Protein AF-W2SQZ9-F1 (afdb_monomer_lite)

InterPro domains:
  IPR019426 7TM GPCR, serpentine receptor class v (Srv) [PF10323] (13-119)

Sequence (123 aa):
MGTLPYGQLVMSLYSWISMIVYIRLVCKLLKQRKSTVHFKSSYYTLFLLQFIADFYVFIFVEFIMRPRKFNYFNLFTEDMQAYALFSVSNVVISRGILSSGHVVIALNRFSVFYAPMKQEQVV

Organism: Necator americanus (NCBI:txid51031)

Radius of gyration: 19.29 Å; chains: 1; bounding box: 45×26×60 Å

Foldseek 3Di:
DDDDPPVVVVVLVVLVVLLVVLVVVLVVLVVVVVVDVVSVDPLVVLVNQLSVLVNVVSCCCNPQVVCVVVVPPVPDDDPCPVSVCVSVVVVVVSVVSNVVSVVVSVVVVVCCVVCVPVRVVVD

Secondary structure (DSSP, 8-state):
-----HHHHHHHHHHHHHHHHHHHHHHHHHHHHHH-GGGGSHHHHHHHHHHHHHHHHHHHIIIIIHHHHTTGGG---S--HHHHHHHHHHHHHHHHHHHHHHHHHHHHHHHHHH-GGGSGGG-

Structure (mmCIF, N/CA/C/O backbone):
data_AF-W2SQZ9-F1
#
_entry.id   AF-W2SQZ9-F1
#
loop_
_atom_site.group_PDB
_atom_site.id
_atom_site.type_symbol
_atom_site.label_atom_id
_atom_site.label_alt_id
_atom_site.label_comp_id
_atom_site.label_asym_id
_atom_site.label_entity_id
_atom_site.label_seq_id
_atom_site.pdbx_PDB_ins_code
_atom_site.Cartn_x
_atom_site.Cartn_y
_atom_site.Cartn_z
_atom_site.occupancy
_atom_site.B_iso_or_equiv
_atom_site.auth_seq_id
_atom_site.auth_comp_id
_atom_site.auth_asym_id
_atom_site.auth_atom_id
_atom_site.pdbx_PDB_model_num
ATOM 1 N N . MET A 1 1 ? 7.812 1.282 -31.329 1.00 41.94 1 MET A N 1
ATOM 2 C CA . MET A 1 1 ? 6.900 1.308 -30.164 1.00 41.94 1 MET A CA 1
ATOM 3 C C . MET A 1 1 ? 6.876 -0.091 -29.571 1.00 41.94 1 MET A C 1
ATOM 5 O O . MET A 1 1 ? 6.330 -0.988 -30.196 1.00 41.94 1 MET A O 1
ATOM 9 N N . GLY A 1 2 ? 7.584 -0.312 -28.460 1.00 51.31 2 GLY A N 1
ATOM 10 C CA . GLY A 1 2 ? 7.696 -1.639 -27.849 1.00 51.31 2 GLY A CA 1
ATOM 11 C C . GLY A 1 2 ? 6.351 -2.083 -27.283 1.00 51.31 2 GLY A C 1
ATOM 12 O O . GLY A 1 2 ? 5.740 -1.357 -26.502 1.00 51.31 2 GLY A O 1
ATOM 13 N N . THR A 1 3 ? 5.874 -3.252 -27.694 1.00 59.09 3 THR A N 1
ATOM 14 C CA . THR A 1 3 ? 4.669 -3.874 -27.142 1.00 59.09 3 THR A CA 1
ATOM 15 C C . THR A 1 3 ? 4.878 -4.111 -25.647 1.00 59.09 3 THR A C 1
ATOM 17 O O . THR A 1 3 ? 5.703 -4.941 -25.261 1.00 59.09 3 THR A O 1
ATOM 20 N N . LEU A 1 4 ? 4.165 -3.367 -24.797 1.00 62.66 4 LEU A N 1
ATOM 21 C CA . LEU A 1 4 ? 4.140 -3.629 -23.359 1.00 62.66 4 LEU A CA 1
ATOM 22 C C . LEU A 1 4 ? 3.673 -5.079 -23.133 1.00 62.66 4 LEU A C 1
ATOM 24 O O . LEU A 1 4 ? 2.617 -5.450 -23.650 1.00 62.66 4 LEU A O 1
ATOM 28 N N . PRO A 1 5 ? 4.412 -5.906 -22.371 1.00 78.00 5 PRO A N 1
ATOM 29 C CA . PRO A 1 5 ?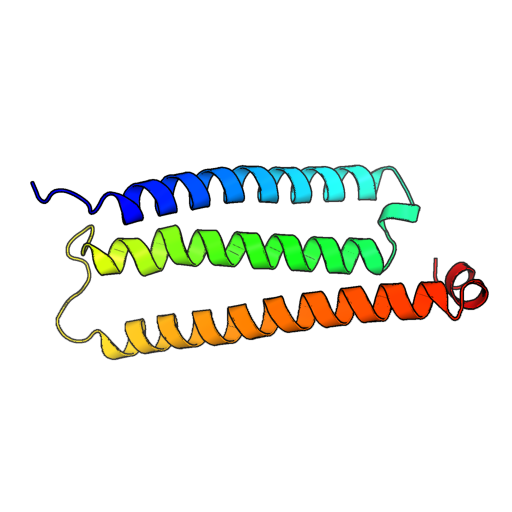 3.991 -7.267 -22.069 1.00 78.00 5 PRO A CA 1
ATOM 30 C C . PRO A 1 5 ? 2.597 -7.252 -21.439 1.00 78.00 5 PRO A C 1
ATOM 32 O O . PRO A 1 5 ? 2.381 -6.536 -20.459 1.00 78.00 5 PRO A O 1
ATOM 35 N N . TYR A 1 6 ? 1.668 -8.058 -21.962 1.00 75.31 6 TYR A N 1
ATOM 36 C CA . TYR A 1 6 ? 0.272 -8.108 -21.498 1.00 75.31 6 TYR A CA 1
ATOM 37 C C . TYR A 1 6 ? 0.150 -8.230 -19.971 1.00 75.31 6 TYR A C 1
ATOM 39 O O . TYR A 1 6 ? -0.659 -7.537 -19.354 1.00 75.31 6 TYR A O 1
ATOM 47 N N . GLY A 1 7 ? 1.020 -9.023 -19.334 1.00 77.75 7 GLY A N 1
ATOM 48 C CA . GLY A 1 7 ? 1.047 -9.161 -17.875 1.00 77.75 7 GLY A CA 1
ATOM 49 C C . GLY A 1 7 ? 1.288 -7.843 -17.126 1.00 77.75 7 GLY A C 1
ATOM 50 O O . GLY A 1 7 ? 0.747 -7.637 -16.046 1.00 77.75 7 GLY A O 1
ATOM 51 N N . GLN A 1 8 ? 2.040 -6.900 -17.695 1.00 76.38 8 GLN A N 1
ATOM 52 C CA . GLN A 1 8 ? 2.289 -5.604 -17.056 1.00 76.38 8 GLN A CA 1
ATOM 53 C C . GLN A 1 8 ? 1.104 -4.650 -17.167 1.00 76.38 8 GLN A C 1
ATOM 55 O O . GLN A 1 8 ? 0.899 -3.839 -16.260 1.00 76.38 8 GLN A O 1
ATOM 60 N N . LEU A 1 9 ? 0.330 -4.754 -18.247 1.00 79.44 9 LEU A N 1
ATOM 61 C CA . LEU A 1 9 ? -0.893 -3.981 -18.435 1.00 79.44 9 LEU A CA 1
ATOM 62 C C . LEU A 1 9 ? -1.962 -4.442 -17.438 1.00 79.44 9 LEU A C 1
ATOM 64 O O . LEU A 1 9 ? -2.522 -3.615 -16.721 1.00 79.44 9 LEU A O 1
ATOM 68 N N . VAL A 1 10 ? -2.135 -5.759 -17.287 1.00 84.50 10 VAL A N 1
ATOM 69 C CA . VAL A 1 10 ? -3.019 -6.351 -16.267 1.00 84.50 10 VAL A CA 1
ATOM 70 C C . VAL A 1 10 ? -2.607 -5.913 -14.859 1.00 84.50 10 VAL A C 1
ATOM 72 O O . VAL A 1 10 ? -3.445 -5.450 -14.090 1.00 84.50 10 VAL A O 1
ATOM 75 N N . MET A 1 11 ? -1.310 -5.965 -14.535 1.00 82.06 11 MET A N 1
ATOM 76 C CA . MET A 1 11 ? -0.809 -5.518 -13.229 1.00 82.06 11 MET A CA 1
ATOM 77 C C . MET A 1 11 ? -0.997 -4.011 -12.995 1.00 82.06 11 MET A C 1
ATOM 79 O O . MET A 1 11 ? -1.153 -3.594 -11.853 1.00 82.06 11 MET A O 1
ATOM 83 N N . SER A 1 12 ? -0.966 -3.177 -14.044 1.00 82.94 12 SER A N 1
ATOM 84 C CA . SER A 1 12 ? -1.277 -1.739 -13.923 1.00 82.94 12 SER A CA 1
ATOM 85 C C . SER A 1 12 ? -2.742 -1.535 -13.593 1.00 82.94 12 SER A C 1
ATOM 87 O O . SER A 1 12 ? -3.054 -0.918 -12.581 1.00 82.94 12 SER A O 1
ATOM 89 N N . LEU A 1 13 ? -3.638 -2.123 -14.388 1.00 87.94 13 LEU A N 1
ATOM 90 C CA . LEU A 1 13 ? -5.075 -2.020 -14.156 1.00 87.94 13 LEU A CA 1
ATOM 91 C C . LEU A 1 13 ? -5.445 -2.498 -12.750 1.00 87.94 13 LEU A C 1
ATOM 93 O O . LEU A 1 13 ? -6.178 -1.808 -12.046 1.00 87.94 13 LEU A O 1
ATOM 97 N N . TYR A 1 14 ? -4.874 -3.623 -12.313 1.00 88.75 14 TYR A N 1
ATOM 98 C CA . TYR A 1 14 ? -5.036 -4.117 -10.950 1.00 88.75 14 TYR A CA 1
ATOM 99 C C . TYR A 1 14 ? -4.574 -3.088 -9.908 1.00 88.75 14 TYR A C 1
ATOM 101 O O . TYR A 1 14 ? -5.348 -2.741 -9.023 1.00 88.75 14 TYR A O 1
ATOM 109 N N . SER A 1 15 ? -3.358 -2.546 -10.048 1.00 87.00 15 SER A N 1
ATOM 110 C CA . SER A 1 15 ? -2.796 -1.538 -9.134 1.00 87.00 15 SER A CA 1
ATOM 111 C C . SER A 1 15 ? -3.697 -0.304 -8.995 1.00 87.00 15 SER A C 1
ATOM 113 O O . SER A 1 15 ? -4.041 0.102 -7.884 1.00 87.00 15 SER A O 1
ATOM 115 N N . TRP A 1 16 ? -4.167 0.247 -10.118 1.00 88.50 16 TRP A N 1
ATOM 116 C CA . TRP A 1 16 ? -5.051 1.414 -10.135 1.00 88.50 16 TRP A CA 1
ATOM 117 C C . TRP A 1 16 ? -6.414 1.135 -9.495 1.00 88.50 16 TRP A C 1
ATOM 119 O O . TRP A 1 16 ? -6.899 1.940 -8.696 1.00 88.50 16 TRP A O 1
ATOM 129 N N . ILE A 1 17 ? -7.024 -0.015 -9.800 1.00 92.25 17 ILE A N 1
ATOM 130 C CA . ILE A 1 17 ? -8.295 -0.422 -9.188 1.00 92.25 17 ILE A CA 1
ATOM 131 C C . ILE A 1 17 ? -8.114 -0.604 -7.677 1.00 92.25 17 ILE A C 1
ATOM 133 O O . ILE A 1 17 ? -8.903 -0.065 -6.898 1.00 92.25 17 ILE A O 1
ATOM 137 N N . SER A 1 18 ? -7.057 -1.299 -7.250 1.00 90.44 18 SER A N 1
ATOM 138 C CA . SER A 1 18 ? -6.732 -1.495 -5.837 1.00 90.44 18 SER A CA 1
ATOM 139 C C . SER A 1 18 ? -6.544 -0.161 -5.116 1.00 90.44 18 SER A C 1
ATOM 141 O O . SER A 1 18 ? -7.158 0.050 -4.073 1.00 90.44 18 SER A O 1
ATOM 143 N N . MET A 1 19 ? -5.789 0.782 -5.686 1.00 90.44 19 MET A N 1
ATOM 144 C CA . MET A 1 19 ? -5.612 2.127 -5.124 1.00 90.44 19 MET A CA 1
ATOM 145 C C . MET A 1 19 ? -6.944 2.853 -4.889 1.00 90.44 19 MET A C 1
ATOM 147 O O . MET A 1 19 ? -7.149 3.434 -3.822 1.00 90.44 19 MET A O 1
ATOM 151 N N . ILE A 1 20 ? -7.875 2.786 -5.849 1.00 92.75 20 ILE A N 1
ATOM 152 C CA . ILE A 1 20 ? -9.213 3.389 -5.726 1.00 92.75 20 ILE A CA 1
ATOM 153 C C . ILE A 1 20 ? -10.031 2.713 -4.615 1.00 92.75 20 ILE A C 1
ATOM 155 O O . ILE A 1 20 ? -10.793 3.370 -3.900 1.00 92.75 20 ILE A O 1
ATOM 159 N N . VAL A 1 21 ? -9.896 1.399 -4.447 1.00 92.69 21 VAL A N 1
ATOM 160 C CA . VAL A 1 21 ? -10.571 0.671 -3.367 1.00 92.69 21 VAL A CA 1
ATOM 161 C C . VAL A 1 21 ? -9.991 1.068 -2.008 1.00 92.69 21 VAL A C 1
ATOM 163 O O . VAL A 1 21 ? -10.752 1.451 -1.116 1.00 92.69 21 VAL A O 1
ATOM 166 N N . TYR A 1 22 ? -8.665 1.061 -1.858 1.00 90.44 22 TYR A N 1
ATOM 167 C CA . TYR A 1 22 ? -7.997 1.412 -0.604 1.00 90.44 22 TYR A CA 1
ATOM 168 C C . TYR A 1 22 ? -8.277 2.852 -0.177 1.00 90.44 22 TYR A C 1
ATOM 170 O O . TYR A 1 22 ? -8.638 3.081 0.978 1.00 90.44 22 TYR A O 1
ATOM 178 N N . ILE A 1 23 ? -8.219 3.822 -1.096 1.00 91.06 23 ILE A N 1
ATOM 179 C CA . ILE A 1 23 ? -8.521 5.219 -0.755 1.00 91.06 23 ILE A CA 1
ATOM 180 C C . ILE A 1 23 ? -9.977 5.379 -0.294 1.00 91.06 23 ILE A C 1
ATOM 182 O O . ILE A 1 23 ? -10.247 6.076 0.684 1.00 91.06 23 ILE A O 1
ATOM 186 N N . ARG A 1 24 ? -10.927 4.666 -0.919 1.00 91.81 24 ARG A N 1
ATOM 187 C CA . ARG A 1 24 ? -12.332 4.667 -0.484 1.00 91.81 24 ARG A CA 1
ATOM 188 C C . ARG A 1 24 ? -12.503 4.058 0.905 1.00 91.81 24 ARG A C 1
ATOM 190 O O . ARG A 1 24 ? -13.274 4.605 1.694 1.00 91.81 24 ARG A O 1
ATOM 197 N N . LEU A 1 25 ? -11.799 2.969 1.216 1.00 88.62 25 LEU A N 1
ATOM 198 C CA . LEU A 1 25 ? -11.821 2.348 2.544 1.00 88.62 25 LEU A CA 1
ATOM 199 C C . LEU A 1 25 ? -11.267 3.294 3.613 1.00 88.62 25 LEU A C 1
ATOM 201 O O . LEU A 1 25 ? -11.927 3.512 4.630 1.00 88.62 25 LEU A O 1
ATOM 205 N N . VAL A 1 26 ? -10.119 3.922 3.350 1.00 89.69 26 VAL A N 1
ATOM 206 C CA . VAL A 1 26 ? -9.501 4.914 4.243 1.00 89.69 26 VAL A CA 1
ATOM 207 C C . VAL A 1 26 ? -10.452 6.089 4.480 1.00 89.69 26 VAL A C 1
ATOM 209 O O . VAL A 1 26 ? -10.749 6.421 5.629 1.00 89.69 26 VAL A O 1
ATOM 212 N N . CYS A 1 27 ? -11.014 6.681 3.422 1.00 89.38 27 CYS A N 1
ATOM 213 C CA . CYS A 1 27 ? -11.960 7.790 3.550 1.00 89.38 27 CYS A CA 1
ATOM 214 C C . CYS A 1 27 ? -13.223 7.400 4.331 1.00 89.38 27 CYS A C 1
ATOM 216 O O . CYS A 1 27 ? -13.681 8.174 5.177 1.00 89.38 27 CYS A O 1
ATOM 218 N N . LYS A 1 28 ? -13.795 6.213 4.079 1.00 88.38 28 LYS A N 1
ATOM 219 C CA . LYS A 1 28 ? -14.982 5.747 4.811 1.00 88.38 28 LYS A CA 1
ATOM 220 C C . LYS A 1 28 ? -14.688 5.527 6.290 1.00 88.38 28 LYS A C 1
ATOM 222 O O . LYS A 1 28 ? -15.463 6.009 7.113 1.00 88.38 28 LYS A O 1
ATOM 227 N N . LEU A 1 29 ? -13.567 4.890 6.627 1.00 85.44 29 LEU A N 1
ATOM 228 C CA . LEU A 1 29 ? -13.160 4.682 8.017 1.00 85.44 29 LEU A CA 1
ATOM 229 C C . LEU A 1 29 ? -12.910 6.007 8.741 1.00 85.44 29 LEU A C 1
ATOM 231 O O . LEU A 1 29 ? -13.408 6.202 9.848 1.00 85.44 29 LEU A O 1
ATOM 235 N N . LEU A 1 30 ? -12.216 6.956 8.107 1.00 85.50 30 LEU A N 1
ATOM 236 C CA . LEU A 1 30 ? -11.986 8.285 8.680 1.00 85.50 30 LEU A CA 1
ATOM 237 C C . LEU A 1 30 ? -13.295 9.052 8.910 1.00 85.50 30 LEU A C 1
ATOM 239 O O . LEU A 1 30 ? -13.455 9.703 9.944 1.00 85.50 30 LEU A O 1
ATOM 243 N N . LYS A 1 31 ? -14.252 8.957 7.978 1.00 86.19 31 LYS A N 1
ATOM 244 C CA . LYS A 1 31 ? -15.575 9.581 8.123 1.00 86.19 31 LYS A CA 1
ATOM 245 C C . LYS A 1 31 ? -16.384 8.928 9.248 1.00 86.19 31 LYS A C 1
ATOM 247 O O . LYS A 1 31 ? -16.958 9.638 10.069 1.00 86.19 31 LYS A O 1
ATOM 252 N N . GLN A 1 32 ? -16.393 7.598 9.325 1.00 82.19 32 GLN A N 1
ATOM 253 C CA . GLN A 1 32 ? -17.114 6.850 10.362 1.00 82.19 32 GLN A CA 1
ATOM 254 C C . GLN A 1 32 ? -16.510 7.050 11.758 1.00 82.19 32 GLN A C 1
ATOM 256 O O . GLN A 1 32 ? -17.251 7.153 12.733 1.00 82.19 32 GLN A O 1
ATOM 261 N N . ARG A 1 33 ? -15.189 7.240 11.863 1.00 80.00 33 ARG A N 1
ATOM 262 C CA . ARG A 1 33 ? -14.507 7.546 13.132 1.00 80.00 33 ARG A CA 1
ATOM 263 C C . ARG A 1 33 ? -14.968 8.859 13.773 1.00 80.00 33 ARG A C 1
ATOM 265 O O . ARG A 1 33 ? -14.930 8.984 14.996 1.00 80.00 33 ARG A O 1
ATOM 272 N N . LYS A 1 34 ? -15.407 9.835 12.970 1.00 77.38 34 LYS A N 1
ATOM 273 C CA . LYS A 1 34 ? -15.970 11.097 13.480 1.00 77.38 34 LYS A CA 1
ATOM 274 C C . LYS A 1 34 ? -17.385 10.929 14.037 1.00 77.38 34 LYS A C 1
ATOM 276 O O . LYS A 1 34 ? -17.767 11.687 14.917 1.00 77.38 34 LYS A O 1
ATOM 281 N N . SER A 1 35 ? -18.140 9.952 13.536 1.00 76.81 35 SER A N 1
ATOM 282 C CA . SER A 1 35 ? -19.563 9.788 13.853 1.00 76.81 35 SER A CA 1
ATOM 283 C C . SER A 1 35 ? -19.848 8.719 14.909 1.00 76.81 35 SER A C 1
ATOM 285 O O . SER A 1 35 ? -20.909 8.760 15.523 1.00 76.81 35 SER A O 1
ATOM 287 N N . THR A 1 36 ? -18.957 7.745 15.112 1.00 72.44 36 THR A N 1
ATOM 288 C CA . THR A 1 36 ? -19.260 6.558 15.925 1.00 72.44 36 THR A CA 1
ATOM 289 C C . THR A 1 36 ? -18.077 6.180 16.815 1.00 72.44 36 THR A C 1
ATOM 291 O O . THR A 1 36 ? -16.973 5.934 16.330 1.00 72.44 36 THR A O 1
ATOM 294 N N . VAL A 1 37 ? -18.311 6.090 18.129 1.00 66.69 37 VAL A N 1
ATOM 295 C CA . VAL A 1 37 ? -17.270 5.829 19.146 1.00 66.69 37 VAL A CA 1
ATOM 296 C C . VAL A 1 37 ? -16.606 4.458 18.960 1.00 66.69 37 VAL A C 1
ATOM 298 O O . VAL A 1 37 ? -15.394 4.347 19.100 1.00 66.69 37 VAL A O 1
ATOM 301 N N . HIS A 1 38 ? -17.349 3.437 18.522 1.00 63.03 38 HIS A N 1
ATOM 302 C CA . HIS A 1 38 ? -16.804 2.090 18.287 1.00 63.03 38 HIS A CA 1
ATOM 303 C C . HIS A 1 38 ? -15.694 2.055 17.220 1.00 63.03 38 HIS A C 1
ATOM 305 O O . HIS A 1 38 ? -14.776 1.239 17.300 1.00 63.03 38 HIS A O 1
ATOM 311 N N . PHE A 1 39 ? -15.715 2.981 16.253 1.00 63.53 39 PHE A N 1
ATOM 312 C CA . PHE A 1 39 ? -14.678 3.093 15.221 1.00 63.53 39 PHE A CA 1
ATOM 313 C C . PHE A 1 39 ? -13.386 3.759 15.719 1.00 63.53 39 PHE A C 1
ATOM 315 O O . PHE A 1 39 ? -12.404 3.820 14.980 1.00 63.53 39 PHE A O 1
ATOM 322 N N . LYS A 1 40 ? -13.351 4.246 16.968 1.00 66.75 40 LYS A N 1
ATOM 323 C CA . LYS A 1 40 ? -12.119 4.713 17.623 1.00 66.75 40 LYS A CA 1
ATOM 324 C C . LYS A 1 40 ? -11.328 3.585 18.288 1.00 66.75 40 LYS A C 1
ATOM 326 O O . LYS A 1 40 ? -10.200 3.836 18.701 1.00 66.75 40 LYS A O 1
ATOM 331 N N . SER A 1 41 ? -11.882 2.372 18.354 1.00 73.12 41 SER A N 1
ATOM 332 C CA . SER A 1 41 ? -11.207 1.209 18.932 1.00 73.12 41 SER A CA 1
ATOM 333 C C . SER A 1 41 ? -9.835 0.957 18.288 1.00 73.12 41 SER A C 1
ATOM 335 O O . SER A 1 41 ? -9.626 1.201 17.092 1.00 73.12 41 SER A O 1
ATOM 337 N N . SER A 1 42 ? -8.909 0.416 19.086 1.00 74.25 42 SER A N 1
ATOM 338 C CA . SER A 1 42 ? -7.560 0.010 18.664 1.00 74.25 42 SER A CA 1
ATOM 339 C C . SER A 1 42 ? -7.587 -0.856 17.394 1.00 74.25 42 SER A C 1
ATOM 341 O O . SER A 1 42 ? -6.775 -0.678 16.488 1.00 74.25 42 SER A O 1
ATOM 343 N N . TYR A 1 43 ? -8.613 -1.702 17.252 1.00 78.88 43 TYR A N 1
ATOM 344 C CA . TYR A 1 43 ? -8.831 -2.5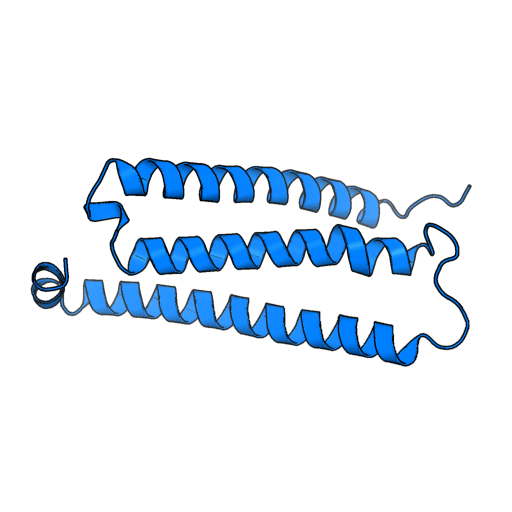27 16.064 1.00 78.88 43 TYR A CA 1
ATOM 345 C C . TYR A 1 43 ? -8.937 -1.717 14.763 1.00 78.88 43 TYR A C 1
ATOM 347 O O . TYR A 1 43 ? -8.192 -1.964 13.817 1.00 78.88 43 TYR A O 1
ATOM 355 N N . TYR A 1 44 ? -9.815 -0.713 14.711 1.00 80.00 44 TYR A N 1
ATOM 356 C CA . TYR A 1 44 ? -10.007 0.092 13.501 1.00 80.00 44 TYR A CA 1
ATOM 357 C C . TYR A 1 44 ? -8.811 0.999 13.202 1.00 80.00 44 TYR A C 1
ATOM 359 O O . TYR A 1 44 ? -8.561 1.317 12.041 1.00 80.00 44 TYR A O 1
ATOM 367 N N . THR A 1 45 ? -8.040 1.369 14.228 1.00 81.94 45 THR A N 1
ATOM 368 C CA . THR A 1 45 ? -6.783 2.109 14.053 1.00 81.94 45 THR A CA 1
ATOM 369 C C . THR A 1 45 ? -5.713 1.239 13.389 1.00 81.94 45 THR A C 1
ATOM 371 O O . THR A 1 45 ? -5.066 1.694 12.448 1.00 81.94 45 THR A O 1
ATOM 374 N N . LEU A 1 46 ? -5.577 -0.026 13.801 1.00 84.44 46 LEU A N 1
ATOM 375 C CA . LEU A 1 46 ? -4.671 -0.987 13.159 1.00 84.44 46 LEU A CA 1
ATOM 376 C C . LEU A 1 46 ? -5.081 -1.283 11.709 1.00 84.44 46 LEU A C 1
ATOM 378 O O . LEU A 1 46 ? -4.232 -1.310 10.823 1.00 84.44 46 LEU A O 1
ATOM 382 N N . PHE A 1 47 ? -6.383 -1.427 11.444 1.00 84.81 47 PHE A N 1
ATOM 383 C CA . PHE A 1 47 ? -6.896 -1.582 10.077 1.00 84.81 47 PHE A CA 1
ATOM 384 C C . PHE A 1 47 ? -6.609 -0.368 9.195 1.00 84.81 47 PHE A C 1
ATOM 386 O O . PHE A 1 47 ? -6.210 -0.521 8.044 1.00 84.81 47 PHE A O 1
ATOM 393 N N . LEU A 1 48 ? -6.789 0.840 9.732 1.00 86.94 48 LEU A N 1
ATOM 394 C CA . LEU A 1 48 ? -6.478 2.070 9.014 1.00 86.94 48 LEU A CA 1
ATOM 395 C C . LEU A 1 48 ? -4.986 2.144 8.664 1.00 86.94 48 LEU A C 1
ATOM 397 O O . LEU A 1 48 ? -4.651 2.472 7.529 1.00 86.94 48 LEU A O 1
ATOM 401 N N . LEU A 1 49 ? -4.107 1.807 9.614 1.00 86.94 49 LEU A N 1
ATOM 402 C CA . LEU A 1 49 ? -2.662 1.768 9.391 1.00 86.94 49 LEU A CA 1
ATOM 403 C C . LEU A 1 49 ? -2.295 0.767 8.286 1.00 86.94 49 LEU A C 1
ATOM 405 O O . LEU A 1 49 ? -1.528 1.115 7.390 1.00 86.94 49 LEU A O 1
ATOM 409 N N . GLN A 1 50 ? -2.897 -0.427 8.301 1.00 88.31 50 GLN A N 1
ATOM 410 C CA . GLN A 1 50 ? -2.682 -1.442 7.267 1.00 88.31 50 GLN A CA 1
ATOM 411 C C . GLN A 1 50 ? -3.114 -0.946 5.883 1.00 88.31 50 GLN A C 1
ATOM 413 O O . GLN A 1 50 ? -2.358 -1.068 4.927 1.00 88.31 50 GLN A O 1
ATOM 418 N N . PHE A 1 51 ? -4.294 -0.332 5.763 1.00 88.44 51 PHE A N 1
ATOM 419 C CA . PHE A 1 51 ? -4.783 0.172 4.475 1.00 88.44 51 PHE A CA 1
ATOM 420 C C . PHE A 1 51 ? -3.949 1.330 3.923 1.00 88.44 51 PHE A C 1
ATOM 422 O O . PHE A 1 51 ? -3.798 1.453 2.709 1.00 88.44 51 PHE A O 1
ATOM 429 N N . ILE A 1 52 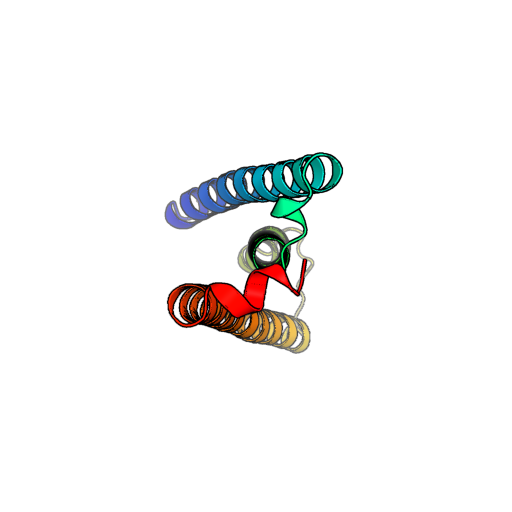? -3.390 2.170 4.797 1.00 88.38 52 ILE A N 1
ATOM 430 C CA . ILE A 1 52 ? -2.446 3.217 4.393 1.00 88.38 52 ILE A CA 1
ATOM 431 C C . ILE A 1 52 ? -1.136 2.588 3.900 1.00 88.38 52 ILE A C 1
ATOM 433 O O . ILE A 1 52 ? -0.617 3.010 2.866 1.00 88.38 52 ILE A O 1
ATOM 437 N N . ALA A 1 53 ? -0.624 1.571 4.599 1.00 88.56 53 ALA A N 1
ATOM 438 C CA . ALA A 1 53 ? 0.577 0.848 4.188 1.00 88.56 53 ALA A CA 1
ATOM 439 C C . ALA A 1 53 ? 0.383 0.129 2.840 1.00 88.56 53 ALA A C 1
ATOM 441 O O . ALA A 1 53 ? 1.223 0.265 1.953 1.00 88.56 53 ALA A O 1
ATOM 442 N N . ASP A 1 54 ? -0.748 -0.555 2.645 1.00 87.25 54 ASP A N 1
ATOM 443 C CA . ASP A 1 54 ? -1.108 -1.187 1.371 1.00 87.25 54 ASP A CA 1
ATOM 444 C C . ASP A 1 54 ? -1.137 -0.153 0.234 1.00 87.25 54 ASP A C 1
ATOM 446 O O . ASP A 1 54 ? -0.505 -0.338 -0.807 1.00 87.25 54 ASP A O 1
ATOM 450 N N . PHE A 1 55 ? -1.818 0.978 0.446 1.00 90.00 55 PHE A N 1
ATOM 451 C CA . PHE A 1 55 ? -1.905 2.057 -0.538 1.00 90.00 55 PHE A CA 1
ATOM 452 C C . PHE A 1 55 ? -0.529 2.638 -0.903 1.00 90.00 55 PHE A C 1
ATOM 454 O O . PHE A 1 55 ? -0.244 2.858 -2.082 1.00 90.00 55 PHE A O 1
ATOM 461 N N . TYR A 1 56 ? 0.343 2.834 0.091 1.00 89.31 56 TYR A N 1
ATOM 462 C CA . TYR A 1 56 ? 1.718 3.286 -0.121 1.00 89.31 56 TYR A CA 1
ATOM 463 C C . TYR A 1 56 ? 2.503 2.338 -1.034 1.00 89.31 56 TYR A C 1
ATOM 465 O O . TYR A 1 56 ? 3.189 2.796 -1.949 1.00 89.31 56 TYR A O 1
ATOM 473 N N . VAL A 1 57 ? 2.369 1.022 -0.838 1.00 88.75 57 VAL A N 1
ATOM 474 C CA . VAL A 1 57 ? 3.056 0.023 -1.670 1.00 88.75 57 VAL A CA 1
ATOM 475 C C . VAL A 1 57 ? 2.602 0.100 -3.125 1.00 88.75 57 VAL A C 1
ATOM 477 O O . VAL A 1 57 ? 3.444 0.044 -4.022 1.00 88.75 57 VAL A O 1
ATOM 480 N N . PHE A 1 58 ? 1.304 0.286 -3.383 1.00 88.50 58 PHE A N 1
ATOM 481 C CA . PHE A 1 58 ? 0.809 0.453 -4.753 1.00 88.50 58 PHE A CA 1
ATOM 482 C C . PHE A 1 58 ? 1.352 1.720 -5.419 1.00 88.50 58 PHE A C 1
ATOM 484 O O . PHE A 1 58 ? 1.822 1.645 -6.555 1.00 88.50 58 PHE A O 1
ATOM 491 N N . ILE A 1 59 ? 1.384 2.854 -4.707 1.00 87.94 59 ILE A N 1
ATOM 492 C CA . ILE A 1 59 ? 2.009 4.088 -5.214 1.00 87.94 59 ILE A CA 1
ATOM 493 C C . ILE A 1 59 ? 3.483 3.842 -5.532 1.00 87.94 59 ILE A C 1
ATOM 495 O O . ILE A 1 59 ? 3.953 4.182 -6.615 1.00 87.94 59 ILE A O 1
ATOM 499 N N . PHE A 1 60 ? 4.218 3.234 -4.604 1.00 86.56 60 PHE A N 1
ATOM 500 C CA . PHE A 1 60 ? 5.639 2.965 -4.774 1.00 86.56 60 PHE A CA 1
ATOM 501 C C . PHE A 1 60 ? 5.905 2.081 -6.007 1.00 86.56 60 PHE A C 1
ATOM 503 O O . PHE A 1 60 ? 6.777 2.372 -6.826 1.00 86.56 60 PHE A O 1
ATOM 510 N N . VAL A 1 6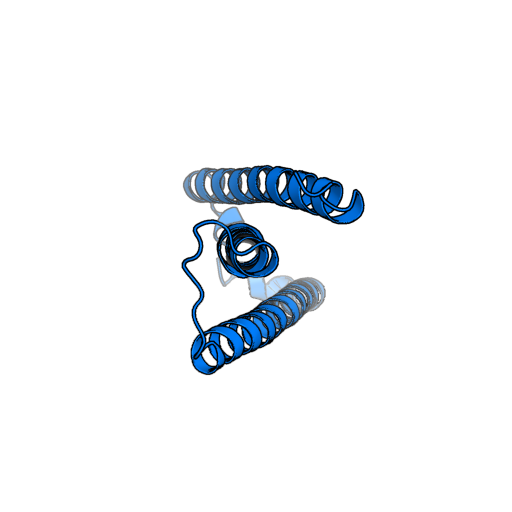1 ? 5.118 1.024 -6.205 1.00 84.69 61 VAL A N 1
ATOM 511 C CA . VAL A 1 61 ? 5.261 0.158 -7.381 1.00 84.69 61 VAL A CA 1
ATOM 512 C C . VAL A 1 61 ? 4.913 0.902 -8.678 1.00 84.69 61 VAL A C 1
ATOM 514 O O . VAL A 1 61 ? 5.644 0.784 -9.666 1.00 84.69 61 VAL A O 1
ATOM 517 N N . GLU A 1 62 ? 3.833 1.684 -8.687 1.00 83.81 62 GLU A N 1
ATOM 518 C CA . GLU A 1 62 ? 3.333 2.330 -9.904 1.00 83.81 62 GLU A CA 1
ATOM 519 C C . GLU A 1 62 ? 4.164 3.551 -10.324 1.00 83.81 62 GLU A C 1
ATOM 521 O O . GLU A 1 62 ? 4.358 3.756 -11.520 1.00 83.81 62 GLU A O 1
ATOM 526 N N . PHE A 1 63 ? 4.705 4.318 -9.371 1.00 82.44 63 PHE A N 1
ATOM 527 C CA . PHE A 1 63 ? 5.434 5.565 -9.638 1.00 82.44 63 PHE A CA 1
ATOM 528 C C . PHE A 1 63 ? 6.961 5.455 -9.537 1.00 82.44 63 PHE A C 1
ATOM 530 O O . PHE A 1 63 ? 7.654 6.312 -10.074 1.00 82.44 63 PHE A O 1
ATOM 537 N N . ILE A 1 64 ? 7.514 4.432 -8.878 1.00 81.19 64 ILE A N 1
ATOM 538 C CA . ILE A 1 64 ? 8.975 4.287 -8.719 1.00 81.19 64 ILE A CA 1
ATOM 539 C C . ILE A 1 64 ? 9.463 3.067 -9.505 1.00 81.19 64 ILE A C 1
ATOM 541 O O . ILE A 1 64 ? 10.259 3.190 -10.437 1.00 81.19 64 ILE A O 1
ATOM 545 N N . MET A 1 65 ? 8.933 1.877 -9.208 1.00 79.06 65 MET A N 1
ATOM 546 C CA . MET A 1 65 ? 9.396 0.633 -9.843 1.00 79.06 65 MET A CA 1
ATOM 547 C C . MET A 1 65 ? 9.059 0.550 -11.339 1.00 79.06 65 MET A C 1
ATOM 549 O O . MET A 1 65 ? 9.889 0.117 -12.144 1.00 79.06 65 MET A O 1
ATOM 553 N N . ARG A 1 66 ? 7.839 0.939 -11.731 1.00 77.81 66 ARG A N 1
ATOM 554 C CA . ARG A 1 66 ? 7.376 0.835 -13.122 1.00 77.81 66 ARG A CA 1
ATOM 555 C C . ARG A 1 66 ? 8.058 1.862 -14.044 1.00 77.81 66 ARG A C 1
ATOM 557 O O . ARG A 1 66 ? 8.549 1.424 -15.087 1.00 77.81 66 ARG A O 1
ATOM 564 N N . PRO A 1 67 ? 8.197 3.155 -13.678 1.00 75.69 67 PRO A N 1
ATOM 565 C CA . PRO A 1 67 ? 8.988 4.131 -14.426 1.00 75.69 67 PRO A CA 1
ATOM 566 C C . PRO A 1 67 ? 10.415 3.682 -14.714 1.00 75.69 67 PRO A C 1
ATOM 568 O O . PRO A 1 67 ? 10.849 3.749 -15.863 1.00 75.69 67 PRO A O 1
ATOM 571 N N . ARG A 1 68 ? 11.091 3.109 -13.710 1.00 72.25 68 ARG A N 1
ATOM 572 C CA . ARG A 1 68 ? 12.426 2.519 -13.861 1.00 72.25 68 ARG A CA 1
ATOM 573 C C . ARG A 1 68 ? 12.454 1.391 -14.891 1.00 72.25 68 ARG A C 1
ATOM 575 O O . ARG A 1 68 ? 13.315 1.388 -15.763 1.00 72.25 68 ARG A O 1
ATOM 5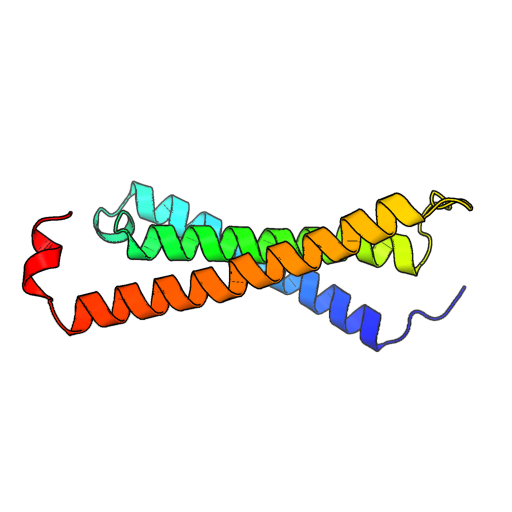82 N N . LYS A 1 69 ? 11.539 0.416 -14.802 1.00 71.12 69 LYS A N 1
ATOM 583 C CA . LYS A 1 69 ? 11.569 -0.775 -15.674 1.00 71.12 69 LYS A CA 1
ATOM 584 C C . LYS A 1 69 ? 11.478 -0.434 -17.167 1.00 71.12 69 LYS A C 1
ATOM 586 O O . LYS A 1 69 ? 12.023 -1.165 -17.986 1.00 71.12 69 LYS A O 1
ATOM 591 N N . PHE A 1 70 ? 10.789 0.647 -17.510 1.00 68.94 70 PHE A N 1
ATOM 592 C CA . PHE A 1 70 ? 10.616 1.090 -18.894 1.00 68.94 70 PHE A CA 1
ATOM 593 C C . PHE A 1 70 ? 11.452 2.322 -19.247 1.00 68.94 70 PHE A C 1
ATOM 595 O O . PHE A 1 70 ? 11.314 2.835 -20.353 1.00 68.94 70 PHE A O 1
ATOM 602 N N . ASN A 1 71 ? 12.288 2.795 -18.315 1.00 68.81 71 ASN A N 1
ATOM 603 C CA . ASN A 1 71 ? 13.045 4.036 -18.434 1.00 68.81 71 ASN A CA 1
ATOM 604 C C . ASN A 1 71 ? 12.175 5.201 -18.942 1.00 68.81 71 ASN A C 1
ATOM 606 O O . ASN A 1 71 ? 12.551 5.946 -19.852 1.00 68.81 71 ASN A O 1
ATOM 610 N N . TYR A 1 72 ? 10.967 5.332 -18.381 1.00 62.00 72 TYR A N 1
ATOM 611 C CA . TYR A 1 72 ? 10.114 6.474 -18.688 1.00 62.00 72 TYR A CA 1
ATOM 612 C C . TYR A 1 72 ? 10.909 7.743 -18.335 1.00 62.00 72 TYR A C 1
ATOM 614 O O . TYR A 1 72 ? 11.437 7.848 -17.229 1.00 62.00 72 TYR A O 1
ATOM 622 N N . PHE A 1 73 ? 11.015 8.670 -19.294 1.00 57.94 73 PHE A N 1
ATOM 623 C CA . PHE A 1 73 ? 11.739 9.951 -19.215 1.00 57.94 73 PHE A CA 1
ATOM 624 C C . PHE A 1 73 ? 13.271 9.928 -19.339 1.00 57.94 73 PHE A C 1
ATOM 626 O O . PHE A 1 73 ? 13.875 10.987 -19.205 1.00 57.94 73 PHE A O 1
ATOM 633 N N . ASN A 1 74 ? 13.912 8.788 -19.635 1.00 59.72 74 ASN A N 1
ATOM 634 C CA . ASN A 1 74 ? 15.377 8.724 -19.796 1.00 59.72 74 ASN A CA 1
ATOM 635 C C . ASN A 1 74 ? 16.161 9.260 -18.570 1.00 59.72 74 ASN A C 1
ATOM 637 O O . ASN A 1 74 ? 17.313 9.666 -18.683 1.00 59.72 74 ASN A O 1
ATOM 641 N N . LEU A 1 75 ? 15.514 9.276 -17.398 1.00 57.91 75 LEU A N 1
ATOM 642 C CA . LEU A 1 75 ? 16.013 9.859 -16.147 1.00 57.91 75 LEU A CA 1
ATOM 643 C C . LEU A 1 75 ? 17.060 8.978 -15.450 1.00 57.91 75 LEU A C 1
ATOM 645 O O . LEU A 1 75 ? 17.626 9.388 -14.439 1.00 57.91 75 LEU A O 1
ATOM 649 N N . PHE A 1 76 ? 17.283 7.760 -15.946 1.00 61.53 76 PHE A N 1
ATOM 650 C CA . PHE A 1 76 ? 18.100 6.759 -15.279 1.00 61.53 76 PHE A CA 1
ATOM 651 C C . PHE A 1 76 ? 19.412 6.498 -16.054 1.00 61.53 76 PHE A C 1
ATOM 653 O O . PHE A 1 76 ? 19.432 5.712 -16.998 1.00 61.53 76 PHE A O 1
ATOM 660 N N . THR A 1 77 ? 20.501 7.161 -15.639 1.00 61.25 77 THR A N 1
ATOM 661 C CA . THR A 1 77 ? 21.882 7.045 -16.171 1.00 61.25 77 THR A CA 1
ATOM 662 C C . THR A 1 77 ? 22.776 6.078 -15.363 1.00 61.25 77 THR A C 1
ATOM 664 O O . THR A 1 77 ? 22.347 5.548 -14.345 1.00 61.25 77 THR A O 1
ATOM 667 N N . GLU A 1 78 ? 24.016 5.849 -15.821 1.00 57.78 78 GLU A N 1
ATOM 668 C CA . GLU A 1 78 ? 24.944 4.738 -15.495 1.00 57.78 78 GLU A CA 1
ATOM 669 C C . GLU A 1 78 ? 25.183 4.372 -14.013 1.00 57.78 78 GLU A C 1
ATOM 671 O O . GLU A 1 78 ? 25.575 3.235 -13.753 1.00 57.78 78 GLU A O 1
ATOM 676 N N . ASP A 1 79 ? 24.879 5.234 -13.036 1.00 61.59 79 ASP A N 1
ATOM 677 C CA . ASP A 1 79 ? 25.085 4.945 -11.607 1.00 61.59 79 ASP A CA 1
ATOM 678 C C . ASP A 1 79 ? 23.755 4.737 -10.845 1.00 61.59 79 ASP A C 1
ATOM 680 O O . ASP A 1 79 ? 23.239 5.590 -10.119 1.00 61.59 79 ASP A O 1
ATOM 684 N N . MET A 1 80 ? 23.141 3.567 -11.063 1.00 71.50 80 MET A N 1
ATOM 685 C CA . MET A 1 80 ? 21.815 3.184 -10.535 1.00 71.50 80 MET A CA 1
ATOM 686 C C . MET A 1 80 ? 21.847 2.465 -9.182 1.00 71.50 80 MET A C 1
ATOM 688 O O . MET A 1 80 ? 20.796 2.054 -8.673 1.00 71.50 80 MET A O 1
ATOM 692 N N . GLN A 1 81 ? 23.026 2.263 -8.590 1.00 78.56 81 GLN A N 1
ATOM 693 C CA . GLN A 1 81 ? 23.174 1.397 -7.420 1.00 78.56 81 GLN A CA 1
ATOM 694 C C . GLN A 1 81 ? 22.411 1.933 -6.201 1.00 78.56 81 GLN A C 1
ATOM 696 O O . GLN A 1 81 ? 21.679 1.178 -5.558 1.00 78.56 81 GLN A O 1
ATOM 701 N N . ALA A 1 82 ? 22.498 3.237 -5.925 1.00 76.81 82 ALA A N 1
ATOM 702 C CA . ALA A 1 82 ? 21.785 3.869 -4.814 1.00 76.81 82 ALA A CA 1
ATOM 703 C C . ALA A 1 82 ? 20.258 3.760 -4.968 1.00 76.81 82 ALA A C 1
ATOM 705 O O . ALA A 1 82 ? 19.552 3.421 -4.019 1.00 76.81 82 ALA A O 1
ATOM 706 N N . TYR A 1 83 ? 19.738 3.971 -6.180 1.00 74.50 83 TYR A N 1
ATOM 707 C CA . TYR A 1 83 ? 18.305 3.872 -6.457 1.00 74.50 83 TYR A CA 1
ATOM 708 C C . TYR A 1 83 ? 17.801 2.425 -6.397 1.00 74.50 83 TYR A C 1
ATOM 710 O O . TYR A 1 83 ? 16.705 2.157 -5.896 1.00 74.50 83 TYR A O 1
ATOM 718 N N . ALA A 1 84 ? 18.599 1.468 -6.878 1.00 78.19 84 ALA A N 1
ATOM 719 C CA . ALA A 1 84 ? 18.300 0.047 -6.757 1.00 78.19 84 ALA A CA 1
ATOM 720 C C . ALA A 1 84 ? 18.278 -0.394 -5.287 1.00 78.19 84 ALA A C 1
ATOM 722 O O . ALA A 1 84 ? 17.345 -1.085 -4.879 1.00 78.19 84 ALA A O 1
ATOM 723 N N . LEU A 1 85 ? 19.246 0.059 -4.487 1.00 82.50 85 LEU A N 1
ATOM 724 C CA . LEU A 1 85 ? 19.333 -0.245 -3.062 1.00 82.50 85 LEU A CA 1
ATOM 725 C C . LEU A 1 85 ? 18.186 0.396 -2.274 1.00 82.50 85 LEU A C 1
ATOM 727 O O . LEU A 1 85 ? 17.566 -0.284 -1.458 1.00 82.50 85 LEU A O 1
ATOM 731 N N . PHE A 1 86 ? 17.823 1.645 -2.586 1.00 83.25 86 PHE A N 1
ATOM 732 C CA . PHE A 1 86 ? 16.617 2.294 -2.063 1.00 83.25 86 PHE A CA 1
ATOM 733 C C . PHE A 1 86 ? 15.366 1.485 -2.413 1.00 83.25 86 PHE A C 1
ATOM 735 O O . PHE A 1 86 ? 14.555 1.171 -1.545 1.00 83.25 86 PHE A O 1
ATOM 742 N N . SER A 1 87 ? 15.243 1.073 -3.676 1.00 82.31 87 SER A N 1
ATOM 743 C CA . SER A 1 87 ? 14.075 0.344 -4.160 1.00 82.31 87 SER A CA 1
ATOM 744 C C . SER A 1 87 ? 13.898 -1.012 -3.476 1.00 82.31 87 SER A C 1
ATOM 746 O O . SER A 1 87 ? 12.794 -1.364 -3.064 1.00 82.31 87 SER A O 1
ATOM 748 N N . VAL A 1 88 ? 14.987 -1.771 -3.341 1.00 84.56 88 VAL A N 1
ATOM 749 C CA . VAL A 1 88 ? 14.992 -3.079 -2.675 1.00 84.56 88 VAL A CA 1
ATOM 750 C C . VAL A 1 88 ? 14.724 -2.925 -1.182 1.00 84.56 88 VAL A C 1
ATOM 752 O O . VAL A 1 88 ? 13.854 -3.614 -0.653 1.00 84.56 88 VAL A O 1
ATOM 755 N N . SER A 1 89 ? 15.402 -1.985 -0.518 1.00 85.75 89 SER A N 1
ATOM 756 C CA . SER A 1 89 ? 15.191 -1.702 0.907 1.00 85.75 89 SER A CA 1
ATOM 757 C C . SER A 1 89 ? 13.732 -1.365 1.188 1.00 85.75 89 SER A C 1
ATOM 759 O O . SER A 1 89 ? 13.131 -1.920 2.105 1.00 85.75 89 SER A O 1
ATOM 761 N N . ASN A 1 90 ? 13.124 -0.528 0.346 1.00 87.56 90 ASN A N 1
ATOM 762 C CA . ASN A 1 90 ? 11.747 -0.109 0.543 1.00 87.56 90 ASN A CA 1
ATOM 763 C C . ASN A 1 90 ? 10.747 -1.263 0.364 1.00 87.56 90 ASN A C 1
ATOM 765 O O . ASN A 1 90 ? 9.784 -1.368 1.121 1.00 87.56 90 ASN A O 1
ATOM 769 N N . VAL A 1 91 ? 10.997 -2.186 -0.573 1.00 86.25 91 VAL A N 1
ATOM 770 C CA . VAL A 1 91 ? 10.184 -3.409 -0.721 1.00 86.25 91 VAL A CA 1
ATOM 771 C C . VAL A 1 91 ? 10.306 -4.318 0.497 1.00 86.25 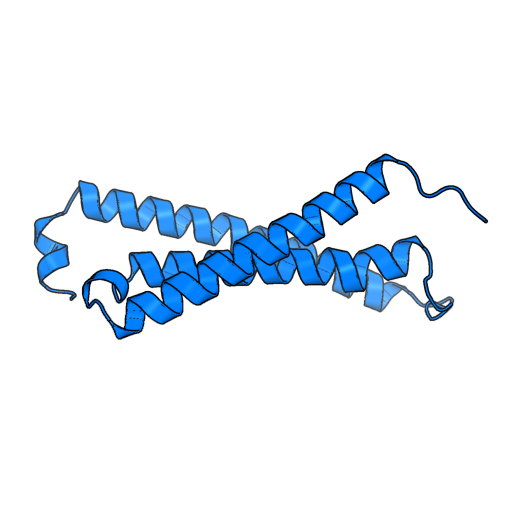91 VAL A C 1
ATOM 773 O O . VAL A 1 91 ? 9.295 -4.841 0.968 1.00 86.25 91 VAL A O 1
ATOM 776 N N . VAL A 1 92 ? 11.523 -4.518 1.007 1.00 88.12 92 VAL A N 1
ATOM 777 C CA . VAL A 1 92 ? 11.771 -5.376 2.175 1.00 88.12 92 VAL A CA 1
ATOM 778 C C . VAL A 1 92 ? 11.079 -4.806 3.411 1.00 88.12 92 VAL A C 1
ATOM 780 O O . VAL A 1 92 ? 10.327 -5.522 4.073 1.00 88.12 92 VAL A O 1
ATOM 783 N N . ILE A 1 93 ? 11.259 -3.509 3.672 1.00 87.31 93 ILE A N 1
ATOM 784 C CA . ILE A 1 93 ? 10.617 -2.810 4.790 1.00 87.31 93 ILE A CA 1
ATOM 785 C C . ILE A 1 93 ? 9.096 -2.878 4.650 1.00 87.31 93 ILE A C 1
ATOM 787 O O . ILE A 1 93 ? 8.411 -3.272 5.591 1.00 87.31 93 ILE A O 1
ATOM 791 N N . SER A 1 94 ? 8.563 -2.581 3.462 1.00 85.62 94 SER A N 1
ATOM 792 C CA . SER A 1 94 ? 7.120 -2.623 3.215 1.00 85.62 94 SER A CA 1
ATOM 793 C C . SER A 1 94 ? 6.533 -4.015 3.458 1.00 85.62 94 SER A C 1
ATOM 795 O O . SER A 1 94 ? 5.511 -4.139 4.124 1.00 85.62 94 SER A O 1
ATOM 797 N N . ARG A 1 95 ? 7.193 -5.089 3.002 1.00 85.38 95 ARG A N 1
ATOM 798 C CA . ARG A 1 95 ? 6.763 -6.469 3.296 1.00 85.38 95 ARG A CA 1
ATOM 799 C C . ARG A 1 95 ? 6.794 -6.784 4.792 1.00 85.38 95 ARG A C 1
ATOM 801 O O . ARG A 1 95 ? 5.882 -7.445 5.294 1.00 85.38 95 ARG A O 1
ATOM 808 N N . GLY A 1 96 ? 7.812 -6.306 5.505 1.00 86.25 96 GLY A N 1
ATOM 809 C CA . GLY A 1 96 ? 7.903 -6.436 6.960 1.00 86.25 96 GLY A CA 1
ATOM 810 C C . GLY A 1 96 ? 6.739 -5.743 7.675 1.00 86.25 96 GLY A C 1
ATOM 811 O O . GLY A 1 96 ? 6.081 -6.346 8.522 1.00 86.25 96 GLY A O 1
ATOM 812 N N . ILE A 1 97 ? 6.418 -4.510 7.281 1.00 85.62 97 ILE A N 1
ATOM 813 C CA . ILE A 1 97 ? 5.293 -3.745 7.840 1.00 85.62 97 ILE A CA 1
ATOM 814 C C . ILE A 1 97 ? 3.963 -4.448 7.549 1.00 85.62 97 ILE A C 1
ATOM 816 O O . ILE A 1 97 ? 3.160 -4.639 8.457 1.00 85.62 97 ILE A O 1
ATOM 820 N N . LEU A 1 98 ? 3.742 -4.897 6.311 1.00 86.62 98 LEU A N 1
ATOM 821 C CA . LEU A 1 98 ? 2.489 -5.552 5.933 1.00 86.62 98 LEU A CA 1
ATOM 822 C C . LEU A 1 98 ? 2.262 -6.866 6.686 1.00 86.62 98 LEU A C 1
ATOM 824 O O . LEU A 1 98 ? 1.162 -7.115 7.178 1.00 86.62 98 LEU A O 1
ATOM 828 N N . SER A 1 99 ? 3.298 -7.700 6.792 1.00 85.38 99 SER A N 1
ATOM 829 C CA . SER A 1 99 ? 3.215 -8.982 7.503 1.00 85.38 99 SER A CA 1
ATOM 830 C C . SER A 1 99 ? 3.011 -8.789 9.006 1.00 85.38 99 SER A C 1
ATOM 832 O O . SER A 1 99 ? 2.115 -9.404 9.586 1.00 85.38 99 SER A O 1
ATOM 834 N N . SER A 1 100 ? 3.775 -7.890 9.631 1.00 85.88 100 SER A N 1
ATOM 835 C CA . SER A 1 100 ? 3.614 -7.571 11.054 1.00 85.88 100 SER A CA 1
ATOM 836 C C . SER A 1 100 ? 2.244 -6.962 11.363 1.00 85.88 100 SER A C 1
ATOM 838 O O . SER A 1 100 ? 1.619 -7.360 12.344 1.00 85.88 100 SER A O 1
ATOM 840 N N . GLY A 1 101 ? 1.715 -6.085 10.505 1.00 83.81 101 GLY A N 1
ATOM 841 C CA . GLY A 1 101 ? 0.376 -5.518 10.664 1.00 83.81 101 GLY A CA 1
ATOM 842 C C . GLY A 1 101 ? -0.727 -6.580 10.683 1.00 83.81 101 GLY A C 1
ATOM 843 O O . GLY A 1 101 ? -1.586 -6.561 11.568 1.00 83.81 101 GLY A O 1
ATOM 844 N N . HIS A 1 102 ? -0.663 -7.579 9.795 1.00 85.56 102 HIS A N 1
ATOM 845 C CA . HIS A 1 102 ? -1.597 -8.711 9.820 1.00 85.56 102 HIS A CA 1
ATOM 846 C C . HIS A 1 102 ? -1.488 -9.550 11.100 1.00 85.56 102 HIS A C 1
ATOM 848 O O . HIS A 1 102 ? -2.517 -9.930 11.664 1.00 85.56 102 HIS A O 1
ATOM 854 N N . VAL A 1 103 ? -0.269 -9.802 11.587 1.00 86.62 103 VAL A N 1
ATOM 855 C CA . VAL A 1 103 ? -0.043 -10.533 12.845 1.00 86.62 103 VAL A CA 1
ATOM 856 C C . VAL A 1 103 ? -0.640 -9.771 14.027 1.00 86.62 103 VAL A C 1
ATOM 858 O O . VAL A 1 103 ? -1.381 -10.351 14.818 1.00 86.62 103 VAL A O 1
ATOM 861 N N . VAL A 1 104 ? -0.395 -8.463 14.127 1.00 85.75 104 VAL A N 1
ATOM 862 C CA . VAL A 1 104 ? -0.927 -7.627 15.216 1.00 85.75 104 VAL A CA 1
ATOM 863 C C . VAL A 1 104 ? -2.456 -7.566 15.169 1.00 85.75 104 VAL A C 1
ATOM 865 O O . VAL A 1 104 ? -3.111 -7.666 16.205 1.00 85.75 104 VAL A O 1
ATOM 868 N N . ILE A 1 105 ? -3.051 -7.472 13.977 1.00 85.62 105 ILE A N 1
ATOM 869 C CA . ILE A 1 105 ? -4.508 -7.536 13.800 1.00 85.62 105 ILE A CA 1
ATOM 870 C C . ILE A 1 105 ? -5.072 -8.886 14.275 1.00 85.62 105 ILE A C 1
ATOM 872 O O . ILE A 1 105 ? -6.093 -8.914 14.970 1.00 85.62 105 ILE A O 1
ATOM 876 N N . ALA A 1 106 ? -4.423 -9.996 13.916 1.00 84.75 106 ALA A N 1
ATOM 877 C CA . ALA A 1 106 ? -4.840 -11.334 14.324 1.00 84.75 106 ALA A CA 1
ATOM 878 C C . ALA A 1 106 ? -4.733 -11.518 15.845 1.00 84.75 106 ALA A C 1
ATOM 880 O O . ALA A 1 106 ? -5.680 -11.991 16.470 1.00 84.75 106 ALA A O 1
ATOM 881 N N . LEU A 1 107 ? -3.632 -11.066 16.452 1.00 83.75 107 LEU A N 1
ATOM 882 C CA . LEU A 1 107 ? -3.428 -11.090 17.902 1.00 83.75 107 LEU A CA 1
ATOM 883 C C . LEU A 1 107 ? -4.445 -10.221 18.645 1.00 83.75 107 LEU A C 1
ATOM 885 O O . LEU A 1 107 ? -4.956 -10.631 19.687 1.00 83.75 107 LEU A O 1
ATOM 889 N N . ASN A 1 108 ? -4.784 -9.049 18.105 1.00 82.00 108 ASN A N 1
ATOM 890 C CA . ASN A 1 108 ? -5.817 -8.192 18.676 1.00 82.00 108 ASN A CA 1
ATOM 891 C C . ASN A 1 108 ? -7.177 -8.911 18.684 1.00 82.00 108 ASN A C 1
ATOM 893 O O . ASN A 1 108 ? -7.835 -8.968 19.717 1.00 82.00 108 ASN A O 1
ATOM 897 N N . ARG A 1 109 ? -7.565 -9.554 17.571 1.00 80.56 109 ARG A N 1
ATOM 898 C CA . ARG A 1 109 ? -8.797 -10.365 17.504 1.00 80.56 109 ARG A CA 1
ATOM 899 C C . ARG A 1 109 ? -8.770 -11.571 18.440 1.00 80.56 109 ARG A C 1
ATOM 901 O O . ARG A 1 109 ? -9.781 -11.866 19.068 1.00 80.56 109 ARG A O 1
ATOM 908 N N . PHE A 1 110 ? -7.632 -12.250 18.544 1.00 83.75 110 PHE A N 1
ATOM 909 C CA . PHE A 1 110 ? -7.460 -13.370 19.465 1.00 83.75 110 PHE A CA 1
ATOM 910 C C . PHE A 1 110 ? -7.644 -12.908 20.916 1.00 83.75 110 PHE A C 1
ATOM 912 O O . PHE A 1 110 ? -8.400 -13.504 21.673 1.00 83.75 110 PHE A O 1
ATOM 919 N N . SER A 1 111 ? -7.052 -11.773 21.282 1.00 79.44 111 SER A N 1
ATOM 920 C CA . SER A 1 111 ? -7.179 -11.196 22.624 1.00 79.44 111 SER A CA 1
ATOM 921 C C . SER A 1 111 ? -8.627 -10.817 22.960 1.00 79.44 111 SER A C 1
ATOM 923 O O . SER A 1 111 ? -9.085 -11.096 24.065 1.00 79.44 111 SER A O 1
ATOM 925 N N . VAL A 1 112 ? -9.366 -10.254 21.994 1.00 75.75 112 VAL A N 1
ATOM 926 C CA . VAL A 1 112 ? -10.807 -9.954 22.131 1.00 75.75 112 VAL A CA 1
ATOM 927 C C . VAL A 1 112 ? -11.611 -11.226 22.409 1.00 75.75 112 VAL A C 1
ATOM 929 O O . VAL A 1 112 ? -12.479 -11.234 23.276 1.00 75.75 112 VAL A O 1
ATOM 932 N N . PHE A 1 113 ? -11.320 -12.309 21.683 1.00 76.38 113 PHE A N 1
ATOM 933 C CA . PHE A 1 113 ? -12.047 -13.571 21.811 1.00 76.38 113 PHE A CA 1
ATOM 934 C C . PHE A 1 113 ? -11.831 -14.239 23.178 1.00 76.38 113 PHE A C 1
ATOM 936 O O . PHE A 1 113 ? -12.775 -14.764 23.759 1.00 76.38 113 PHE A O 1
ATOM 943 N N . TYR A 1 114 ? -10.604 -14.199 23.707 1.00 74.94 114 TYR A N 1
ATOM 944 C CA . TYR A 1 114 ? -10.255 -14.871 24.965 1.00 74.94 114 TYR A CA 1
ATOM 945 C C . TYR A 1 114 ? -10.480 -14.021 26.226 1.00 74.94 114 TYR A C 1
ATOM 947 O O . TYR A 1 114 ? -10.593 -14.582 27.314 1.00 74.94 114 TYR A O 1
ATOM 955 N N . ALA A 1 115 ? -10.552 -12.690 26.119 1.00 69.12 115 ALA A N 1
ATOM 956 C CA . ALA A 1 115 ? -10.737 -11.797 27.268 1.00 69.12 115 ALA A CA 1
ATOM 957 C C . ALA A 1 115 ? -11.768 -10.676 27.001 1.00 69.12 115 ALA A C 1
ATOM 959 O O . ALA A 1 115 ? -11.427 -9.493 27.103 1.00 69.12 115 ALA A O 1
ATOM 960 N N . PRO A 1 116 ? -13.044 -11.017 26.725 1.00 63.28 116 PRO A N 1
ATOM 961 C CA . PRO A 1 116 ? -14.067 -10.042 26.335 1.00 63.28 116 PRO A CA 1
ATOM 962 C C . PRO A 1 116 ? -14.312 -8.953 27.398 1.00 63.28 116 PRO A C 1
ATOM 964 O O . PRO A 1 116 ? -14.523 -7.795 27.051 1.00 63.28 116 PRO A O 1
ATOM 967 N N . MET A 1 117 ? -14.200 -9.279 28.694 1.00 57.12 117 MET A N 1
ATOM 968 C CA . MET A 1 117 ? -14.506 -8.340 29.789 1.00 57.12 117 MET A CA 1
ATOM 969 C C . MET A 1 117 ? -13.412 -7.299 30.087 1.00 57.12 117 MET A C 1
ATOM 971 O O . MET A 1 117 ? -13.682 -6.315 30.767 1.00 57.12 117 MET A O 1
ATOM 975 N N . LYS A 1 118 ? -12.178 -7.459 29.584 1.00 56.28 118 LYS A N 1
ATOM 976 C CA . LYS A 1 118 ? -11.117 -6.443 29.773 1.00 56.28 118 LYS A CA 1
ATOM 977 C C . LYS A 1 118 ? -11.222 -5.276 28.790 1.00 56.28 118 LYS A C 1
ATOM 979 O O . LYS A 1 118 ? -10.587 -4.249 29.002 1.00 56.28 118 LYS A O 1
ATOM 984 N N . GLN A 1 119 ? -11.985 -5.430 27.710 1.00 51.34 119 GLN A N 1
ATOM 985 C CA . GLN A 1 119 ? -11.983 -4.477 26.603 1.00 51.34 119 GLN A CA 1
ATOM 986 C C . GLN A 1 119 ? -13.031 -3.366 26.744 1.00 51.34 119 GLN A C 1
ATOM 988 O O . GLN A 1 119 ? -12.836 -2.296 26.175 1.00 51.34 119 GLN A O 1
ATOM 993 N N . GLU A 1 120 ? -14.076 -3.566 27.557 1.00 50.53 120 GLU A N 1
ATOM 994 C CA . GLU A 1 120 ? -15.025 -2.500 27.928 1.00 50.53 120 GLU A CA 1
ATOM 995 C C . GLU A 1 120 ? -14.365 -1.375 28.742 1.00 50.53 120 GLU A C 1
ATOM 997 O O . GLU A 1 120 ? -14.828 -0.242 28.699 1.00 50.53 120 GLU A O 1
ATOM 1002 N N . GLN A 1 121 ? -13.252 -1.650 29.433 1.00 49.50 121 GLN A N 1
ATOM 1003 C CA . GLN A 1 121 ? -12.539 -0.659 30.251 1.00 49.50 121 GLN A CA 1
ATOM 1004 C C . GLN A 1 121 ? -11.515 0.193 29.477 1.00 49.50 121 GLN A C 1
ATOM 1006 O O . GLN A 1 121 ? -10.939 1.109 30.056 1.00 49.50 121 GLN A O 1
ATOM 1011 N N . VAL A 1 122 ? -11.255 -0.102 28.195 1.00 47.72 122 VAL A N 1
ATOM 1012 C CA . VAL A 1 122 ? -10.232 0.591 27.374 1.00 47.72 122 VAL A CA 1
ATOM 1013 C C . VAL A 1 122 ? -10.867 1.446 26.258 1.00 47.72 122 VAL A C 1
ATOM 1015 O O . VAL A 1 122 ? -10.162 1.941 25.377 1.00 47.72 122 VAL A O 1
ATOM 1018 N N . VAL A 1 123 ? -12.196 1.616 26.268 1.00 40.41 123 VAL A N 1
ATOM 1019 C CA . VAL A 1 123 ? -12.925 2.540 25.374 1.00 40.41 123 VAL A CA 1
ATOM 1020 C C . VAL A 1 123 ? -13.013 3.929 25.990 1.00 40.41 123 VAL A C 1
ATOM 1022 O O . VAL A 1 123 ? -13.355 4.018 27.187 1.00 40.41 123 VAL A O 1
#

pLDDT: mean 78.12, std 12.0, range [40.41, 92.75]